Protein AF-A0A7S4U8W1-F1 (afdb_monomer)

Mean predicted aligned error: 13.83 Å

Organism: NCBI:txid180227

Secondary structure (DSSP, 8-state):
------HHHHHHHHHHHHHHHHHHHHHHHHHHHHHHHHHHHHHHHHHHHHH-HHHHHHHHHHHTS--SEEEEE--TTTS-HHHHHHHHHHH-TTS-GGGEEE-SS-TTEEEEE------PPPPSS-----HHHHHHHHHHHTT-

Foldseek 3Di:
DDDCPDPVVVVVVVVVVVVVVVVVVVVVVVVVVVVVVVVVVVVLVVCCVVVNNVVSVVVVVVVVADDQKDKDFAPVVVDAPVVVLVVCCVVLVVADSVQWAADPVDRRMIIGGFDDPDDDDDDPDDDDDDPVVVVVVSVVNRSD

pLDDT: mean 77.64, std 18.5, range [31.2, 96.81]

Radius of gyration: 28.56 Å; Cα contacts (8 Å, |Δi|>4): 90; chains: 1; bounding box: 46×78×69 Å

Solvent-accessible surface area (backbone atoms only — not comparable to full-atom values): 8627 Å² total; per-residue (Å²): 137,84,82,79,75,59,76,65,60,60,54,51,56,49,58,51,51,52,51,51,49,53,48,53,53,49,50,51,53,49,49,53,52,52,58,60,58,51,55,57,57,56,49,51,50,53,41,26,73,72,63,34,59,71,54,36,52,51,50,54,60,53,70,77,45,74,69,70,49,51,76,45,79,54,59,70,91,82,42,55,60,66,58,50,51,54,50,48,50,66,72,33,74,70,44,62,62,89,36,56,41,72,42,95,87,39,90,49,32,37,35,37,48,48,60,67,90,73,93,74,78,87,64,100,69,87,84,90,70,56,70,71,56,49,56,52,46,54,64,52,56,31,56,94

Structure (mmCIF, N/CA/C/O backbone):
data_AF-A0A7S4U8W1-F1
#
_entry.id   AF-A0A7S4U8W1-F1
#
loop_
_atom_site.group_PDB
_atom_site.id
_atom_site.type_symbol
_atom_site.label_atom_id
_atom_site.label_alt_id
_atom_site.label_comp_id
_atom_site.label_asym_id
_atom_site.label_entity_id
_atom_site.label_seq_id
_atom_site.pdbx_PDB_ins_code
_atom_site.Cartn_x
_atom_site.Cartn_y
_atom_site.Cartn_z
_atom_site.occupancy
_atom_site.B_iso_or_equiv
_atom_site.auth_seq_id
_atom_site.auth_comp_id
_atom_site.auth_asym_id
_atom_site.auth_atom_id
_atom_site.pdbx_PDB_model_num
ATOM 1 N N . GLN A 1 1 ? -4.825 -65.080 -49.643 1.00 37.97 1 GLN A N 1
ATOM 2 C CA . GLN A 1 1 ? -3.521 -64.786 -49.010 1.00 37.97 1 GLN A CA 1
ATOM 3 C C . GLN A 1 1 ? -3.658 -63.485 -48.238 1.00 37.97 1 GLN A C 1
ATOM 5 O O . GLN A 1 1 ? -4.012 -62.478 -48.832 1.00 37.97 1 GLN A O 1
ATOM 10 N N . VAL A 1 2 ? -3.487 -63.540 -46.917 1.00 31.20 2 VAL A N 1
ATOM 11 C CA . VAL A 1 2 ? -3.571 -62.389 -46.007 1.00 31.20 2 VAL A CA 1
ATOM 12 C C . VAL A 1 2 ? -2.195 -61.723 -45.972 1.00 31.20 2 VAL A C 1
ATOM 14 O O . VAL A 1 2 ? -1.212 -62.375 -45.626 1.00 31.20 2 VAL A O 1
ATOM 17 N N . LEU A 1 3 ? -2.115 -60.453 -46.367 1.00 36.56 3 LEU A N 1
ATOM 18 C CA . LEU A 1 3 ? -0.898 -59.647 -46.258 1.00 36.56 3 LEU A CA 1
ATOM 19 C C . LEU A 1 3 ? -0.701 -59.248 -44.790 1.00 36.56 3 LEU A C 1
ATOM 21 O O . LEU A 1 3 ? -1.349 -58.337 -44.280 1.00 36.56 3 LEU A O 1
ATOM 25 N N . LEU A 1 4 ? 0.199 -59.964 -44.115 1.00 39.22 4 LEU A N 1
ATOM 26 C CA . LEU A 1 4 ? 0.810 -59.556 -42.852 1.00 39.22 4 LEU A CA 1
ATOM 27 C C . LEU A 1 4 ? 1.659 -58.306 -43.113 1.00 39.22 4 LEU A C 1
ATOM 29 O O . LEU A 1 4 ? 2.844 -58.398 -43.425 1.00 39.22 4 LEU A O 1
ATOM 33 N N . CYS A 1 5 ? 1.043 -57.129 -43.010 1.00 38.94 5 CYS A N 1
ATOM 34 C CA . CYS A 1 5 ? 1.784 -55.880 -42.913 1.00 38.94 5 CYS A CA 1
ATOM 35 C C . CYS A 1 5 ? 2.538 -55.901 -41.576 1.00 38.94 5 CYS A C 1
ATOM 37 O O . CYS A 1 5 ? 1.928 -55.989 -40.507 1.00 38.94 5 CYS A O 1
ATOM 39 N N . SER A 1 6 ? 3.869 -55.956 -41.649 1.00 44.41 6 SER A N 1
ATOM 40 C CA . SER A 1 6 ? 4.720 -56.234 -40.498 1.00 44.41 6 SER A CA 1
ATOM 41 C C . SER A 1 6 ? 4.542 -55.164 -39.417 1.00 44.41 6 SER A C 1
ATOM 43 O O . SER A 1 6 ? 4.580 -53.959 -39.666 1.00 44.4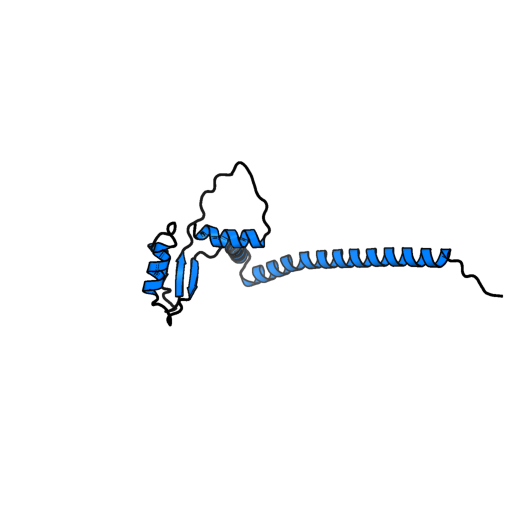1 6 SER A O 1
ATOM 45 N N . THR A 1 7 ? 4.387 -55.611 -38.175 1.00 50.28 7 THR A N 1
ATOM 46 C CA . THR A 1 7 ? 4.266 -54.790 -36.959 1.00 50.28 7 THR A CA 1
ATOM 47 C C . THR A 1 7 ? 5.451 -53.837 -36.722 1.00 50.28 7 THR A C 1
ATOM 49 O O . THR A 1 7 ? 5.406 -53.008 -35.812 1.00 50.28 7 THR A O 1
ATOM 52 N N . PHE A 1 8 ? 6.500 -53.920 -37.543 1.00 47.38 8 PHE A N 1
ATOM 53 C CA . PHE A 1 8 ? 7.702 -53.099 -37.474 1.00 47.38 8 PHE A CA 1
ATOM 54 C C . PHE A 1 8 ? 7.519 -51.710 -38.111 1.00 47.38 8 PHE A C 1
ATOM 56 O O . PHE A 1 8 ? 7.999 -50.719 -37.559 1.00 47.38 8 PHE A O 1
ATOM 63 N N . GLU A 1 9 ? 6.765 -51.596 -39.209 1.00 47.41 9 GLU A N 1
ATOM 64 C CA . GLU A 1 9 ? 6.549 -50.305 -39.888 1.00 47.41 9 GLU A CA 1
ATOM 65 C C . GLU A 1 9 ? 5.592 -49.392 -39.109 1.00 47.41 9 GLU A C 1
ATOM 67 O O . GLU A 1 9 ? 5.830 -48.188 -38.993 1.00 47.41 9 GLU A O 1
ATOM 72 N N . MET A 1 10 ? 4.577 -49.967 -38.453 1.00 48.62 10 MET A N 1
ATOM 73 C CA . MET A 1 10 ? 3.661 -49.205 -37.594 1.00 48.62 10 MET A CA 1
ATOM 74 C C . MET A 1 10 ? 4.350 -48.612 -36.354 1.00 48.62 10 MET A C 1
ATOM 76 O O . MET A 1 10 ? 4.024 -47.495 -35.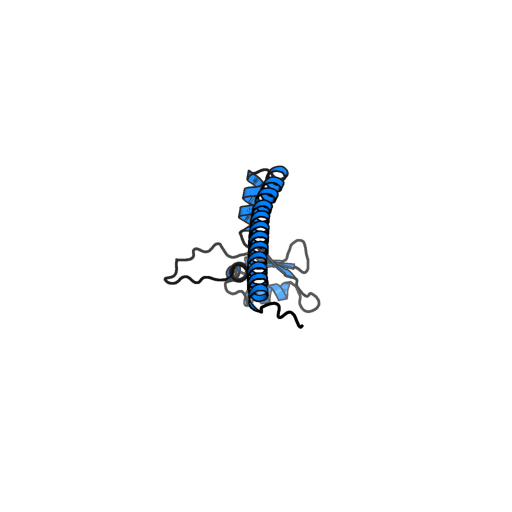953 1.00 48.62 10 MET A O 1
ATOM 80 N N . ARG A 1 11 ? 5.333 -49.307 -35.759 1.00 47.59 11 ARG A N 1
ATOM 81 C CA . ARG A 1 11 ? 6.081 -48.796 -34.590 1.00 47.59 11 ARG A CA 1
ATOM 82 C C . ARG A 1 11 ? 7.013 -47.637 -34.948 1.00 47.59 11 ARG A C 1
ATOM 84 O O . ARG A 1 11 ? 7.182 -46.727 -34.135 1.00 47.59 11 ARG A O 1
ATOM 91 N N . LYS A 1 12 ? 7.582 -47.644 -36.157 1.00 51.25 12 LYS A N 1
ATOM 92 C CA . LYS A 1 12 ? 8.441 -46.563 -36.664 1.00 51.25 12 LYS A CA 1
ATOM 93 C C . LYS A 1 12 ? 7.628 -45.299 -36.973 1.00 51.25 12 LYS A C 1
ATOM 95 O O . LYS A 1 12 ? 8.002 -44.215 -36.540 1.00 51.25 12 LYS A O 1
ATOM 100 N N . ALA A 1 13 ? 6.454 -45.459 -37.590 1.00 51.97 13 ALA A N 1
ATOM 101 C CA . ALA A 1 13 ? 5.532 -44.354 -37.856 1.00 51.97 13 ALA A CA 1
ATOM 102 C C . ALA A 1 13 ? 4.964 -43.712 -36.571 1.00 51.97 13 ALA A C 1
ATOM 104 O O . ALA A 1 13 ? 4.754 -42.501 -36.532 1.00 51.97 13 ALA A O 1
ATOM 105 N N . PHE A 1 14 ? 4.741 -44.495 -35.507 1.00 46.94 14 PHE A N 1
ATOM 106 C CA . PHE A 1 14 ? 4.319 -43.965 -34.202 1.00 46.94 14 PHE A CA 1
ATOM 107 C C . PHE A 1 14 ? 5.434 -43.172 -33.505 1.00 46.94 14 PHE A C 1
ATOM 109 O O . PHE A 1 14 ? 5.206 -42.053 -33.057 1.00 46.94 14 PHE A O 1
ATOM 116 N N . THR A 1 15 ? 6.663 -43.699 -33.485 1.00 50.72 15 THR A N 1
ATOM 117 C CA . THR A 1 15 ? 7.803 -43.013 -32.849 1.00 50.72 15 THR A CA 1
ATOM 118 C C . THR A 1 15 ? 8.259 -41.760 -33.599 1.00 50.72 15 THR A C 1
ATOM 120 O O . THR A 1 15 ? 8.772 -40.835 -32.970 1.00 50.72 15 THR A O 1
ATOM 123 N N . GLU A 1 16 ? 8.075 -41.689 -34.918 1.00 52.31 16 GLU A N 1
ATOM 124 C CA . GLU A 1 16 ? 8.318 -40.462 -35.688 1.00 52.31 16 GLU A CA 1
ATOM 125 C C . GLU A 1 16 ? 7.235 -39.406 -35.439 1.00 52.31 16 GLU A C 1
ATOM 127 O O . GLU A 1 16 ? 7.580 -38.248 -35.203 1.00 52.31 16 GLU A O 1
ATOM 132 N N . LYS A 1 17 ? 5.955 -39.797 -35.362 1.00 52.50 17 LYS A N 1
ATOM 133 C CA . LYS A 1 17 ? 4.855 -38.882 -35.010 1.00 52.50 17 LYS A CA 1
ATOM 134 C C . LYS A 1 17 ? 4.965 -38.331 -33.587 1.00 52.50 17 LYS A C 1
ATOM 136 O O . LYS A 1 17 ? 4.723 -37.142 -33.395 1.00 52.50 17 LYS A O 1
ATOM 141 N N . ASP A 1 18 ? 5.394 -39.139 -32.618 1.00 53.19 18 ASP A N 1
ATOM 142 C CA . ASP A 1 18 ? 5.611 -38.683 -31.237 1.00 53.19 18 ASP A CA 1
ATOM 143 C C . ASP A 1 18 ? 6.790 -37.701 -31.133 1.00 53.19 18 ASP A C 1
ATOM 145 O O . ASP A 1 18 ? 6.711 -36.697 -30.423 1.00 53.19 18 ASP A O 1
ATOM 149 N N . LYS A 1 19 ? 7.869 -37.919 -31.898 1.00 55.19 19 LYS A N 1
ATOM 150 C CA . LYS A 1 19 ? 9.002 -36.976 -31.974 1.00 55.19 19 LYS A CA 1
ATOM 151 C C . LYS A 1 19 ? 8.632 -35.672 -32.680 1.00 55.19 19 LYS A C 1
ATOM 153 O O . LYS A 1 19 ? 9.133 -34.610 -32.308 1.00 55.19 19 LYS A O 1
ATOM 158 N N . GLU A 1 20 ? 7.773 -35.734 -33.693 1.00 54.81 20 GLU A N 1
ATOM 159 C CA . GLU A 1 20 ? 7.277 -34.552 -34.400 1.00 54.81 20 GLU A CA 1
ATOM 160 C C . GLU A 1 20 ? 6.272 -33.758 -33.549 1.00 54.81 20 GLU A C 1
ATOM 162 O O . GLU A 1 20 ? 6.318 -32.528 -33.543 1.00 54.81 20 GLU A O 1
ATOM 167 N N . GLY A 1 21 ? 5.428 -34.444 -32.768 1.00 57.78 21 GLY A N 1
ATOM 168 C CA . GLY A 1 21 ? 4.540 -33.847 -31.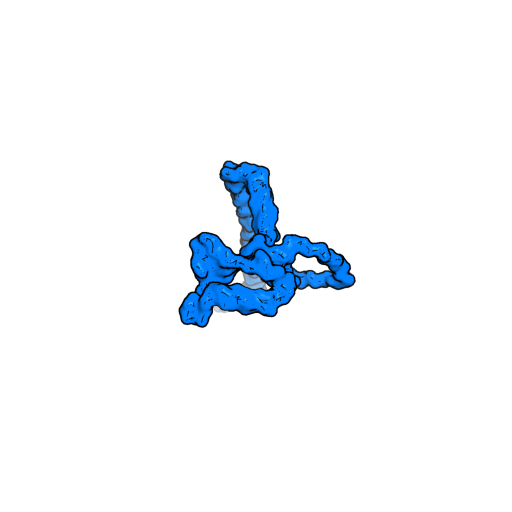768 1.00 57.78 21 GLY A CA 1
ATOM 169 C C . GLY A 1 21 ? 5.314 -33.130 -30.660 1.00 57.78 21 GLY A C 1
ATOM 170 O O . GLY A 1 21 ? 5.066 -31.953 -30.411 1.00 57.78 21 GLY A O 1
ATOM 171 N N . GLN A 1 22 ? 6.333 -33.780 -30.085 1.00 56.44 22 GLN A N 1
ATOM 172 C CA . GLN A 1 22 ? 7.204 -33.171 -29.070 1.00 56.44 22 GLN A CA 1
ATOM 173 C C . GLN A 1 22 ? 8.025 -31.986 -29.609 1.00 56.44 22 GLN A C 1
ATOM 175 O O . GLN A 1 22 ? 8.252 -31.012 -28.889 1.00 56.44 22 GLN A O 1
ATOM 180 N N . ARG A 1 23 ? 8.453 -32.020 -30.881 1.00 58.31 23 ARG A N 1
ATOM 181 C CA . ARG A 1 23 ? 9.103 -30.867 -31.533 1.00 58.31 23 ARG A CA 1
ATOM 182 C C . ARG A 1 23 ? 8.138 -29.702 -31.734 1.00 58.31 23 ARG A C 1
ATOM 184 O O . ARG A 1 23 ? 8.482 -28.587 -31.362 1.00 58.31 23 ARG A O 1
ATOM 191 N N . LYS A 1 24 ? 6.927 -29.951 -32.243 1.00 59.06 24 LYS A N 1
ATOM 192 C CA . LYS A 1 24 ? 5.906 -28.907 -32.443 1.00 59.06 24 LYS A CA 1
ATOM 193 C C . LYS A 1 24 ? 5.467 -28.276 -31.120 1.00 59.06 24 LYS A C 1
ATOM 195 O O . LYS A 1 24 ? 5.295 -27.063 -31.059 1.00 59.06 24 LYS A O 1
ATOM 200 N N . GLU A 1 25 ? 5.347 -29.064 -30.055 1.00 58.66 25 GLU A N 1
ATOM 201 C CA . GLU A 1 25 ? 5.001 -28.571 -28.718 1.00 58.66 25 GLU A CA 1
ATOM 202 C C . GLU A 1 25 ? 6.144 -27.744 -28.096 1.00 58.66 25 GLU A C 1
ATOM 204 O O . GLU A 1 25 ? 5.905 -26.679 -27.527 1.00 58.66 25 GLU A O 1
ATOM 209 N N . SER A 1 26 ? 7.400 -28.163 -28.292 1.00 61.31 26 SER A N 1
ATOM 210 C CA . SER A 1 26 ? 8.597 -27.408 -27.887 1.00 61.31 26 SER A CA 1
ATOM 211 C C . SER A 1 26 ? 8.762 -26.095 -28.662 1.00 61.31 26 SER A C 1
ATOM 213 O O . SER A 1 26 ? 9.082 -25.063 -28.066 1.00 61.31 26 SER A O 1
ATOM 215 N N . ASP A 1 27 ? 8.488 -26.095 -29.969 1.00 63.12 27 ASP A N 1
ATOM 216 C CA . ASP A 1 27 ? 8.556 -24.899 -30.812 1.00 63.12 27 ASP A CA 1
ATOM 217 C C . ASP A 1 27 ? 7.420 -23.919 -30.493 1.00 63.12 27 ASP A C 1
ATOM 219 O O . ASP A 1 27 ? 7.681 -22.729 -30.334 1.00 63.12 27 ASP A O 1
ATOM 223 N N . GLN A 1 28 ? 6.193 -24.396 -30.251 1.00 62.38 28 GLN A N 1
ATOM 224 C CA . GLN A 1 28 ? 5.100 -23.546 -29.760 1.00 62.38 28 GLN A CA 1
ATOM 225 C C . GLN A 1 28 ? 5.377 -22.986 -28.358 1.00 62.38 28 GLN A C 1
ATOM 227 O O . GLN A 1 28 ? 5.049 -21.832 -28.077 1.00 62.38 28 GLN A O 1
ATOM 232 N N . LEU A 1 29 ? 6.003 -23.762 -27.467 1.00 57.25 29 LEU A N 1
ATOM 233 C CA . LEU A 1 29 ? 6.416 -23.284 -26.146 1.00 57.25 29 LEU A CA 1
ATOM 234 C C . LEU A 1 29 ? 7.527 -22.227 -26.257 1.00 57.25 29 LEU A C 1
ATOM 236 O O . LEU A 1 29 ? 7.505 -21.235 -25.528 1.00 57.25 29 LEU A O 1
ATOM 240 N N . ARG A 1 30 ? 8.479 -22.403 -27.183 1.00 58.97 30 ARG A N 1
ATOM 241 C CA . ARG A 1 30 ? 9.522 -21.414 -27.501 1.00 58.97 30 ARG A CA 1
ATOM 242 C C . ARG A 1 30 ? 8.939 -20.148 -28.113 1.00 58.97 30 ARG A C 1
ATOM 244 O O . ARG A 1 30 ? 9.348 -19.061 -27.723 1.00 58.97 30 ARG A O 1
ATOM 251 N N . GLU A 1 31 ? 7.972 -20.267 -29.012 1.00 58.22 31 GLU A N 1
ATOM 252 C CA . GLU A 1 31 ? 7.319 -19.128 -29.652 1.00 58.22 31 GLU A CA 1
ATOM 253 C C . GLU A 1 31 ? 6.434 -18.357 -28.662 1.00 58.22 31 GLU A C 1
ATOM 255 O O . GLU A 1 31 ? 6.501 -17.133 -28.603 1.00 58.22 31 GLU A O 1
ATOM 260 N N . ARG A 1 32 ? 5.700 -19.054 -27.783 1.00 56.50 32 ARG A N 1
ATOM 261 C CA . ARG A 1 32 ? 4.985 -18.435 -26.651 1.00 56.50 32 ARG A CA 1
ATOM 262 C C . ARG A 1 32 ? 5.931 -17.745 -25.670 1.00 56.50 32 ARG A C 1
ATOM 264 O O . ARG A 1 32 ? 5.589 -16.687 -25.152 1.00 56.50 32 ARG A O 1
ATOM 271 N N . LYS A 1 33 ? 7.113 -18.318 -25.411 1.00 54.91 33 LYS A N 1
ATOM 272 C CA . LYS A 1 33 ? 8.154 -17.669 -24.599 1.00 54.91 33 LYS A CA 1
ATOM 273 C C . LYS A 1 33 ? 8.727 -16.433 -25.296 1.00 54.91 33 LYS A C 1
ATOM 275 O O . LYS A 1 33 ? 8.866 -15.422 -24.629 1.00 54.91 33 LYS A O 1
ATOM 280 N N . ARG A 1 34 ? 8.987 -16.472 -26.609 1.00 53.59 34 ARG A N 1
ATOM 281 C CA . ARG A 1 34 ? 9.451 -15.305 -27.387 1.00 53.59 34 ARG A CA 1
ATOM 282 C C . ARG A 1 34 ? 8.417 -14.179 -27.418 1.00 53.59 34 ARG A C 1
ATOM 284 O O . ARG A 1 34 ? 8.756 -13.059 -27.074 1.00 53.59 34 ARG A O 1
ATOM 291 N N . ARG A 1 35 ? 7.143 -14.486 -27.690 1.00 51.31 35 ARG A N 1
ATOM 292 C CA . ARG A 1 35 ? 6.056 -13.489 -27.642 1.00 51.31 35 ARG A CA 1
ATOM 293 C C . ARG A 1 35 ? 5.834 -12.908 -26.242 1.00 51.31 35 ARG A C 1
ATOM 295 O O . ARG A 1 35 ? 5.371 -11.786 -26.130 1.00 51.31 35 ARG A O 1
ATOM 302 N N . LYS A 1 36 ? 6.164 -13.641 -25.171 1.00 51.12 36 LYS A N 1
ATOM 303 C CA . LYS A 1 36 ? 6.146 -13.1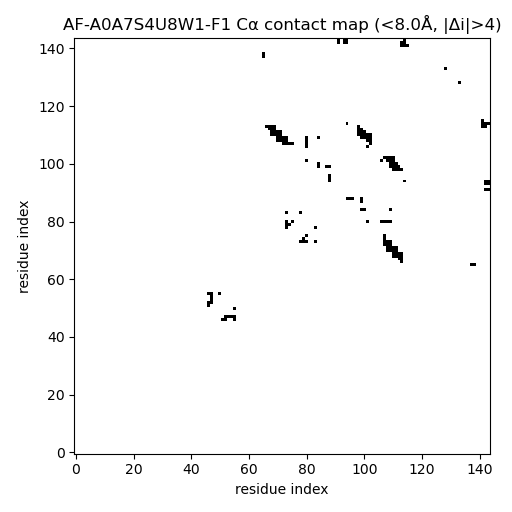07 -23.797 1.00 51.12 36 LYS A CA 1
ATOM 304 C C . LYS A 1 36 ? 7.246 -12.074 -23.529 1.00 51.12 36 LYS A C 1
ATOM 306 O O . LYS A 1 36 ? 7.046 -11.254 -22.644 1.00 51.12 36 LYS A O 1
ATOM 311 N N . PHE A 1 37 ? 8.374 -12.137 -24.240 1.00 47.06 37 PHE A N 1
ATOM 312 C CA . PHE A 1 37 ? 9.469 -11.175 -24.088 1.00 47.06 37 PHE A CA 1
ATOM 313 C C . PHE A 1 37 ? 9.179 -9.845 -24.811 1.00 47.06 37 PHE A C 1
ATOM 315 O O . PHE A 1 37 ? 9.517 -8.805 -24.263 1.00 47.06 37 PHE A O 1
ATOM 322 N N . ASP A 1 38 ? 8.465 -9.858 -25.945 1.00 56.03 38 ASP A N 1
ATOM 323 C CA . ASP A 1 38 ? 8.118 -8.630 -26.698 1.00 56.03 38 ASP A CA 1
ATOM 324 C C . ASP A 1 38 ? 7.087 -7.730 -25.994 1.00 56.03 38 ASP A C 1
ATOM 326 O O . ASP A 1 38 ? 7.166 -6.508 -26.076 1.00 56.03 38 ASP A O 1
ATOM 330 N N . VAL A 1 39 ? 6.128 -8.305 -25.256 1.00 61.72 39 VAL A N 1
ATOM 331 C CA . VAL A 1 39 ? 5.046 -7.513 -24.629 1.00 61.72 39 VAL A CA 1
ATOM 332 C C . VAL A 1 39 ? 5.594 -6.469 -23.655 1.00 61.72 39 VAL A C 1
ATOM 334 O O . VAL A 1 39 ? 5.006 -5.404 -23.504 1.00 61.72 39 VAL A O 1
ATOM 337 N N . GLN A 1 40 ? 6.709 -6.757 -22.984 1.00 62.59 40 GLN A N 1
ATOM 338 C CA . GLN A 1 40 ? 7.276 -5.836 -22.005 1.00 62.59 40 GLN A CA 1
ATOM 339 C C . GLN A 1 40 ? 7.969 -4.639 -22.668 1.00 62.59 40 GLN A C 1
ATOM 341 O O . GLN A 1 40 ? 7.813 -3.520 -22.187 1.00 62.59 40 GLN A O 1
ATOM 346 N N . GLU A 1 41 ? 8.652 -4.854 -23.796 1.00 72.06 41 GLU A N 1
ATOM 347 C CA . GLU A 1 41 ? 9.268 -3.777 -24.582 1.00 72.06 41 GLU A CA 1
ATOM 348 C C . GLU A 1 41 ? 8.207 -2.890 -25.251 1.00 72.06 41 GLU A C 1
ATOM 350 O O . GLU A 1 41 ? 8.330 -1.664 -25.236 1.00 72.06 41 GLU A O 1
ATOM 355 N N . ASP A 1 42 ? 7.119 -3.483 -25.754 1.00 79.69 42 ASP A N 1
ATOM 356 C CA . ASP A 1 42 ? 5.999 -2.742 -26.349 1.00 79.69 42 ASP A CA 1
ATOM 357 C C . ASP A 1 42 ? 5.262 -1.870 -25.320 1.00 79.69 42 ASP A C 1
ATOM 359 O O . ASP A 1 42 ? 4.874 -0.734 -25.610 1.00 79.69 42 ASP A O 1
ATOM 363 N N . VAL A 1 43 ? 5.091 -2.382 -24.098 1.00 83.06 43 VAL A N 1
ATOM 364 C CA . VAL A 1 43 ? 4.472 -1.651 -22.985 1.00 83.06 43 VAL A CA 1
ATOM 365 C C . VAL A 1 43 ? 5.374 -0.517 -22.502 1.00 83.06 43 VAL A C 1
ATOM 367 O O . VAL A 1 43 ? 4.896 0.605 -22.325 1.00 83.06 43 VAL A O 1
ATOM 370 N N . ASP A 1 44 ? 6.670 -0.782 -22.325 1.00 87.12 44 ASP A N 1
ATOM 371 C CA . ASP A 1 44 ? 7.633 0.242 -21.918 1.00 87.12 44 ASP A CA 1
ATOM 372 C C . ASP A 1 44 ? 7.702 1.369 -22.950 1.00 87.12 44 ASP A C 1
ATOM 374 O O . ASP A 1 44 ? 7.654 2.541 -22.580 1.00 87.12 44 ASP A O 1
ATOM 378 N N . LYS A 1 45 ? 7.735 1.036 -24.243 1.00 90.44 45 LYS A N 1
ATOM 379 C CA . LYS A 1 45 ? 7.731 2.032 -25.315 1.00 90.44 45 LYS A CA 1
ATOM 380 C C . LYS A 1 45 ? 6.457 2.878 -25.306 1.00 90.44 45 LYS A C 1
ATOM 382 O O . LYS A 1 45 ? 6.551 4.100 -25.343 1.00 90.44 45 LYS A O 1
ATOM 387 N N . PHE A 1 46 ? 5.283 2.250 -25.207 1.00 92.25 46 PHE A N 1
ATOM 388 C CA . PHE A 1 46 ? 4.005 2.966 -25.161 1.00 92.25 46 PHE A CA 1
ATOM 389 C C . PHE A 1 46 ? 3.955 3.981 -24.010 1.00 92.25 46 PHE A C 1
ATOM 391 O O . PHE A 1 46 ? 3.570 5.134 -24.209 1.00 92.25 46 PHE A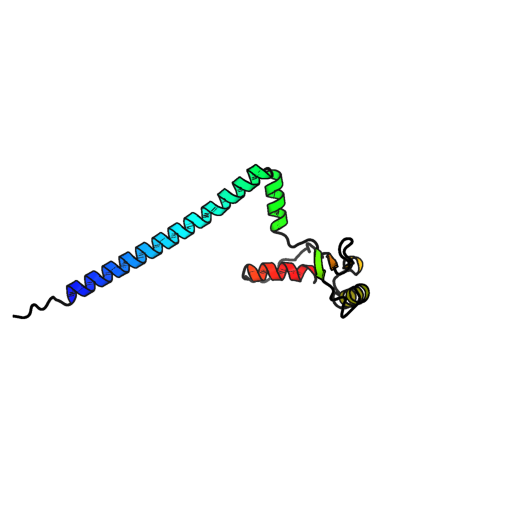 O 1
ATOM 398 N N . PHE A 1 47 ? 4.362 3.574 -22.805 1.00 91.75 47 PHE A N 1
ATOM 399 C CA . PHE A 1 47 ? 4.324 4.456 -21.643 1.00 91.75 47 PHE A CA 1
ATOM 400 C C . PHE A 1 47 ? 5.439 5.505 -21.643 1.00 91.75 47 PHE A C 1
ATOM 402 O O . PHE A 1 47 ? 5.188 6.632 -21.213 1.00 91.75 47 PHE A O 1
ATOM 409 N N . CYS A 1 48 ? 6.621 5.193 -22.180 1.00 94.50 48 CYS A N 1
ATOM 410 C CA . CYS A 1 48 ? 7.662 6.186 -22.445 1.00 94.50 48 CYS A CA 1
ATOM 411 C C . CYS A 1 48 ? 7.179 7.268 -23.419 1.00 94.50 48 CYS A C 1
ATOM 413 O O . CYS A 1 48 ? 7.422 8.446 -23.169 1.00 94.50 48 CYS A O 1
ATOM 415 N N . ASP A 1 49 ? 6.473 6.895 -24.488 1.00 93.94 49 ASP A N 1
ATOM 416 C CA . ASP A 1 49 ? 5.937 7.850 -25.464 1.00 93.94 49 ASP A CA 1
ATOM 417 C C . ASP A 1 49 ? 4.811 8.716 -24.859 1.00 93.94 49 ASP A C 1
ATOM 419 O O . ASP A 1 49 ? 4.688 9.894 -25.195 1.00 93.94 49 ASP A O 1
ATOM 423 N N . PHE A 1 50 ? 3.998 8.159 -23.951 1.00 95.12 50 PHE A N 1
ATOM 424 C CA . PHE A 1 50 ? 2.860 8.859 -23.340 1.00 95.12 50 PHE A CA 1
ATOM 425 C C . PHE A 1 50 ? 3.248 9.771 -22.163 1.00 95.12 50 PHE A C 1
ATOM 427 O O . PHE A 1 50 ? 2.799 10.914 -22.095 1.00 95.12 50 PHE A O 1
ATOM 434 N N . TYR A 1 51 ? 4.060 9.274 -21.225 1.00 93.44 51 TYR A N 1
ATOM 435 C CA . TYR A 1 51 ? 4.443 9.993 -20.001 1.00 93.44 51 TYR A CA 1
ATOM 436 C C . TYR A 1 51 ? 5.820 10.666 -20.096 1.00 93.44 51 TYR A C 1
ATOM 438 O O . TYR A 1 51 ? 6.119 11.574 -19.320 1.00 93.44 51 TYR A O 1
ATOM 446 N N . GLY A 1 52 ? 6.662 10.238 -21.038 1.00 95.25 52 GLY A N 1
ATOM 447 C CA . GLY A 1 52 ? 8.089 10.543 -21.066 1.00 95.25 52 GLY A CA 1
ATOM 448 C C . GLY A 1 52 ? 8.905 9.528 -20.261 1.00 95.25 52 GLY A C 1
ATOM 449 O O . GLY A 1 52 ? 8.488 9.062 -19.201 1.00 95.25 52 GLY A O 1
ATOM 450 N N . GLU A 1 53 ? 10.111 9.215 -20.739 1.00 94.12 53 GLU A N 1
ATOM 451 C CA . GLU A 1 53 ? 10.993 8.188 -20.158 1.00 94.12 53 GLU A CA 1
ATOM 452 C C . GLU A 1 53 ? 11.265 8.398 -18.659 1.00 94.12 53 GLU A C 1
ATOM 454 O O . GLU A 1 53 ? 11.176 7.462 -17.866 1.00 94.12 53 GLU A O 1
ATOM 459 N N . LYS A 1 54 ? 11.553 9.639 -18.248 1.00 95.00 54 LYS A N 1
ATOM 460 C CA . LYS A 1 54 ? 11.836 9.967 -16.843 1.00 95.00 54 LYS A CA 1
ATOM 461 C C . LYS A 1 54 ? 10.639 9.684 -15.931 1.00 95.00 54 LYS A C 1
ATOM 463 O O . LYS A 1 54 ? 10.814 9.099 -14.867 1.00 95.00 54 LYS A O 1
ATOM 468 N N . GLU A 1 55 ? 9.445 10.108 -16.336 1.00 95.31 55 GLU A N 1
ATOM 469 C CA . GLU A 1 55 ? 8.239 9.944 -15.522 1.00 95.31 55 GLU A CA 1
ATOM 470 C C . GLU A 1 55 ? 7.798 8.483 -15.483 1.00 95.31 55 GLU A C 1
ATOM 472 O O . GLU A 1 55 ? 7.460 7.963 -14.424 1.00 95.31 55 GLU A O 1
ATOM 477 N N . TRP A 1 56 ? 7.888 7.778 -16.612 1.00 94.31 56 TRP A N 1
ATOM 478 C CA . TRP A 1 56 ? 7.593 6.352 -16.646 1.00 94.31 56 TRP A CA 1
ATOM 479 C C . TRP A 1 56 ? 8.539 5.538 -15.757 1.00 94.31 56 TRP A C 1
ATOM 481 O O . TRP A 1 56 ? 8.089 4.654 -15.027 1.00 94.31 56 TRP A O 1
ATOM 491 N N . ASN A 1 57 ? 9.835 5.859 -15.751 1.00 92.88 57 ASN A N 1
ATOM 492 C CA . ASN A 1 57 ? 10.784 5.215 -14.845 1.00 92.88 57 ASN A CA 1
ATOM 493 C C . ASN A 1 57 ? 10.434 5.476 -13.370 1.00 92.88 57 ASN A C 1
ATOM 495 O O . ASN A 1 57 ? 10.425 4.525 -12.591 1.00 92.88 57 ASN A O 1
ATOM 499 N N . ASN A 1 58 ? 10.034 6.700 -13.004 1.00 94.06 58 ASN A N 1
ATOM 500 C CA . ASN A 1 58 ? 9.539 6.993 -11.652 1.00 94.06 58 ASN A CA 1
ATOM 501 C C . ASN A 1 58 ? 8.293 6.160 -11.306 1.00 94.06 58 ASN A C 1
ATOM 503 O O . ASN A 1 58 ? 8.214 5.579 -10.226 1.00 94.06 58 ASN A O 1
ATOM 507 N N . ILE A 1 59 ? 7.322 6.066 -12.221 1.00 92.12 59 ILE A N 1
ATOM 508 C CA . ILE A 1 59 ? 6.103 5.272 -12.015 1.00 92.12 59 ILE A CA 1
ATOM 509 C C . ILE A 1 59 ? 6.458 3.795 -11.810 1.00 92.12 59 ILE A C 1
ATOM 511 O O . ILE A 1 59 ? 5.940 3.173 -10.884 1.00 92.12 59 ILE A O 1
ATOM 515 N N . LYS A 1 60 ? 7.368 3.235 -12.617 1.00 90.31 60 LYS A N 1
ATOM 516 C CA . LYS A 1 60 ? 7.854 1.856 -12.448 1.00 90.31 60 LYS A CA 1
ATOM 517 C C . 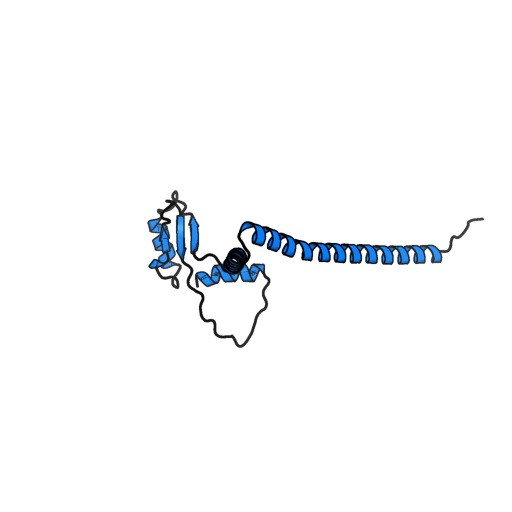LYS A 1 60 ? 8.493 1.636 -11.083 1.00 90.31 60 LYS A C 1
ATOM 519 O O . LYS A 1 60 ? 8.177 0.648 -10.425 1.00 90.31 60 LYS A O 1
ATOM 524 N N . GLU A 1 61 ? 9.347 2.554 -10.642 1.00 90.31 61 GLU A N 1
ATOM 525 C CA . GLU A 1 61 ? 9.956 2.490 -9.312 1.00 90.31 61 GLU A CA 1
ATOM 526 C C . GLU A 1 61 ? 8.894 2.524 -8.203 1.00 90.31 61 GLU A C 1
ATOM 528 O O . GLU A 1 61 ? 8.948 1.713 -7.279 1.00 90.31 61 GLU A O 1
ATOM 533 N 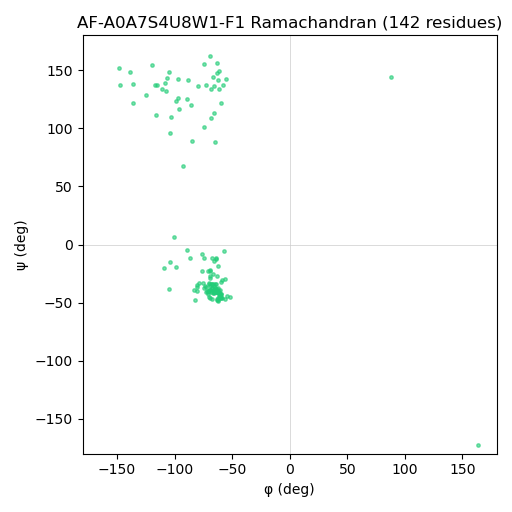N . CYS A 1 62 ? 7.877 3.384 -8.323 1.00 87.38 62 CYS A N 1
ATOM 534 C CA . CYS A 1 62 ? 6.777 3.459 -7.361 1.00 87.38 62 CYS A CA 1
ATOM 535 C C . CYS A 1 62 ? 5.881 2.211 -7.360 1.00 87.38 62 CYS A C 1
ATOM 537 O O . CYS A 1 62 ? 5.443 1.792 -6.292 1.00 87.38 62 CYS A O 1
ATOM 539 N N . MET A 1 63 ? 5.608 1.602 -8.518 1.00 87.12 63 MET A N 1
ATOM 540 C CA . MET A 1 63 ? 4.772 0.393 -8.620 1.00 87.12 63 MET A CA 1
ATOM 541 C C . MET A 1 63 ? 5.433 -0.852 -8.016 1.00 87.12 63 MET A C 1
ATOM 543 O O . MET A 1 63 ? 4.735 -1.798 -7.657 1.00 87.12 63 MET A O 1
ATOM 547 N N . CYS A 1 64 ? 6.761 -0.859 -7.888 1.00 85.81 64 CYS A N 1
ATOM 548 C CA . CYS A 1 64 ? 7.502 -1.924 -7.210 1.00 85.81 64 CYS A CA 1
ATOM 549 C C . CYS A 1 64 ? 7.411 -1.848 -5.677 1.00 85.81 64 CYS A C 1
ATOM 551 O O . CYS A 1 64 ? 7.892 -2.753 -4.992 1.00 85.81 64 CYS A O 1
ATOM 553 N N . LEU A 1 65 ? 6.844 -0.769 -5.131 1.00 85.12 65 LEU A N 1
ATOM 554 C CA . LEU A 1 65 ? 6.696 -0.549 -3.698 1.00 85.12 65 LEU A CA 1
ATOM 555 C C . LEU A 1 65 ? 5.240 -0.777 -3.267 1.00 85.12 65 LEU A C 1
ATOM 557 O O . LEU A 1 65 ? 4.313 -0.491 -4.030 1.00 85.12 65 LEU A O 1
ATOM 561 N N . PRO A 1 66 ? 5.001 -1.255 -2.032 1.00 85.94 66 PRO A N 1
ATOM 562 C CA . PRO A 1 66 ? 3.650 -1.307 -1.495 1.00 85.94 66 PRO A CA 1
ATOM 563 C C . PRO A 1 66 ? 3.063 0.112 -1.364 1.00 85.94 66 PRO A C 1
ATOM 565 O O . PRO A 1 66 ? 3.811 1.086 -1.218 1.00 85.94 66 PRO A O 1
ATOM 568 N N . PRO A 1 67 ? 1.725 0.257 -1.360 1.00 87.69 67 PRO A N 1
ATOM 569 C CA . PRO A 1 67 ? 1.084 1.548 -1.143 1.00 87.69 67 PRO A CA 1
ATOM 570 C C . PRO A 1 67 ? 1.535 2.211 0.165 1.00 87.69 67 PRO A C 1
ATOM 572 O O . PRO A 1 67 ? 1.653 1.559 1.201 1.00 87.69 67 PRO A O 1
ATOM 575 N N . LEU A 1 68 ? 1.695 3.538 0.146 1.00 87.75 68 LEU A N 1
ATOM 576 C CA . LEU A 1 68 ? 2.060 4.334 1.331 1.00 87.75 68 LEU A CA 1
ATOM 577 C C . LEU A 1 68 ? 1.014 4.271 2.452 1.00 87.75 68 LEU A C 1
ATOM 579 O O . LEU A 1 68 ? 1.273 4.664 3.592 1.00 87.75 68 LEU A O 1
ATOM 583 N N . SER A 1 69 ? -0.209 3.864 2.133 1.00 89.81 69 SER A N 1
ATOM 584 C CA . SER A 1 69 ? -1.285 3.701 3.098 1.00 89.81 69 SER A CA 1
ATOM 585 C C . SER A 1 69 ? -2.193 2.566 2.673 1.00 89.81 69 SER A C 1
ATOM 587 O O . SER A 1 69 ? -2.591 2.468 1.512 1.00 89.81 69 SER A O 1
ATOM 589 N N . SER A 1 70 ? -2.569 1.754 3.644 1.00 90.75 70 SER A N 1
ATOM 590 C CA . SER A 1 70 ? -3.629 0.775 3.494 1.00 90.75 70 SER A CA 1
ATOM 591 C C . SER A 1 70 ? -4.960 1.421 3.837 1.00 90.75 70 SER A C 1
ATOM 593 O O . SER A 1 70 ? -5.049 2.236 4.757 1.00 90.75 70 SER A O 1
ATOM 595 N N . THR A 1 71 ? -6.005 1.071 3.096 1.00 93.50 71 THR A N 1
ATOM 596 C CA . THR A 1 71 ? -7.343 1.628 3.307 1.00 93.50 71 THR A CA 1
ATOM 597 C C . THR A 1 71 ? -8.309 0.545 3.754 1.00 93.50 71 THR A C 1
ATOM 599 O O . THR A 1 71 ? -8.288 -0.578 3.254 1.00 93.50 71 THR A O 1
ATOM 602 N N . LEU A 1 72 ? -9.142 0.885 4.732 1.00 94.12 72 LEU A N 1
ATOM 603 C CA . LEU A 1 72 ? -10.127 -0.001 5.334 1.00 94.12 72 LEU A CA 1
ATOM 604 C C . LEU A 1 72 ? -11.490 0.669 5.234 1.00 94.12 72 LEU A C 1
ATOM 606 O O . LEU A 1 72 ? -11.649 1.816 5.650 1.00 94.12 72 LEU A O 1
ATOM 610 N N . ARG A 1 73 ? -12.479 -0.052 4.704 1.00 96.06 73 ARG A N 1
ATOM 611 C CA . ARG A 1 73 ? -13.870 0.400 4.714 1.00 96.06 73 ARG A CA 1
ATOM 612 C C . ARG A 1 73 ? -14.559 -0.072 5.994 1.00 96.06 73 ARG A C 1
ATOM 614 O O . ARG A 1 73 ? -14.584 -1.268 6.279 1.00 96.06 73 ARG A O 1
ATOM 621 N N . CYS A 1 74 ? -15.135 0.862 6.731 1.00 95.12 74 CYS A N 1
ATOM 622 C CA . CYS A 1 74 ? -15.911 0.648 7.940 1.00 95.12 74 CYS A CA 1
ATOM 623 C C . CYS A 1 74 ? -17.325 0.197 7.585 1.00 95.12 74 CYS A C 1
ATOM 625 O O . CYS A 1 74 ? -17.986 0.773 6.723 1.00 95.12 74 CYS A O 1
ATOM 627 N N . ASP A 1 75 ? -17.819 -0.806 8.301 1.00 95.88 75 ASP A N 1
ATOM 628 C CA . ASP A 1 75 ? -19.230 -1.170 8.257 1.00 95.88 75 ASP A CA 1
ATOM 629 C C . ASP A 1 75 ? -20.011 -0.288 9.243 1.00 95.88 75 ASP A C 1
ATOM 631 O O . ASP A 1 75 ? -20.177 -0.636 10.417 1.00 95.88 75 ASP A O 1
ATOM 635 N N . LEU A 1 76 ? -20.473 0.867 8.752 1.00 93.94 76 LEU A N 1
ATOM 636 C CA . LEU A 1 76 ? -21.181 1.873 9.555 1.00 93.94 76 LEU A CA 1
ATOM 637 C C . LEU A 1 76 ? -22.527 1.383 10.115 1.00 93.94 76 LEU A C 1
ATOM 639 O O . LEU A 1 76 ? -23.090 2.028 10.995 1.00 93.94 76 LEU A O 1
ATOM 643 N N . GLN A 1 77 ? -23.045 0.237 9.651 1.00 96.81 77 GLN A N 1
ATOM 644 C CA . GLN A 1 77 ? -24.231 -0.388 10.250 1.00 96.81 77 GLN A CA 1
ATOM 645 C C . GLN A 1 77 ? -23.914 -1.090 11.574 1.00 96.81 77 GLN A C 1
ATOM 647 O O . GLN A 1 77 ? -24.816 -1.317 12.378 1.00 96.81 77 GLN A O 1
ATOM 652 N N . LYS A 1 78 ? -22.648 -1.467 11.793 1.00 95.81 78 LYS A N 1
ATOM 653 C CA . LYS A 1 78 ? -22.215 -2.223 12.973 1.00 95.81 78 LYS A CA 1
ATOM 654 C C . LYS A 1 78 ? -21.478 -1.367 13.990 1.00 95.81 78 LYS A C 1
ATOM 656 O O . LYS A 1 78 ? -21.614 -1.630 15.181 1.00 95.81 78 LYS A O 1
ATOM 661 N N . ARG A 1 79 ? -20.646 -0.428 13.532 1.00 94.50 79 ARG A N 1
ATOM 662 C CA . ARG A 1 79 ? -19.774 0.398 14.381 1.00 94.50 79 ARG A CA 1
ATOM 663 C C . ARG A 1 79 ? -19.568 1.771 13.774 1.00 94.50 79 ARG A C 1
ATOM 665 O O . ARG A 1 79 ? -19.557 1.912 12.552 1.00 94.50 79 ARG A O 1
ATOM 672 N N . SER A 1 80 ? -19.331 2.765 14.623 1.00 95.75 80 SER A N 1
ATOM 673 C CA . SER A 1 80 ? -18.873 4.065 14.136 1.00 95.75 80 SER A CA 1
ATOM 674 C C . SER A 1 80 ? -17.437 3.980 13.604 1.00 95.75 80 SER A C 1
ATOM 676 O O . SER A 1 80 ? -16.672 3.046 13.890 1.00 95.75 80 SER A O 1
ATOM 678 N N . ARG A 1 81 ? -17.050 4.978 12.809 1.00 94.50 81 ARG A N 1
ATOM 679 C CA . ARG A 1 81 ? -15.676 5.099 12.317 1.00 94.50 81 ARG A CA 1
ATOM 680 C C . ARG A 1 81 ? -14.704 5.309 13.477 1.00 94.50 81 ARG A C 1
ATOM 682 O O . ARG A 1 81 ? -13.641 4.700 13.504 1.00 94.50 81 ARG A O 1
ATOM 689 N N . GLU A 1 82 ? -15.082 6.121 14.455 1.00 94.56 82 GLU A N 1
ATOM 690 C CA . GLU A 1 82 ? -14.264 6.466 15.616 1.00 94.56 82 GLU A CA 1
ATOM 691 C C . GLU A 1 82 ? -14.035 5.249 16.525 1.00 94.56 82 GLU A C 1
ATOM 693 O O . GLU A 1 82 ? -12.905 5.008 16.948 1.00 94.56 82 GLU A O 1
ATOM 698 N N . GLU A 1 83 ? -15.062 4.424 16.747 1.00 95.25 83 GLU A N 1
ATOM 699 C CA . GLU A 1 83 ? -14.916 3.126 17.424 1.00 95.25 83 GLU A CA 1
ATOM 700 C C . GLU A 1 83 ? -13.949 2.206 16.672 1.00 95.25 83 GLU A C 1
ATOM 702 O O . GLU A 1 83 ? -13.098 1.557 17.277 1.00 95.25 83 GLU A O 1
ATOM 707 N N . THR A 1 84 ? -14.045 2.165 15.341 1.00 95.00 84 THR A N 1
ATOM 708 C CA . THR A 1 84 ? -13.156 1.339 14.515 1.00 95.00 84 THR A CA 1
ATOM 709 C C . THR A 1 84 ? -11.704 1.817 14.613 1.00 95.00 84 THR A C 1
ATOM 711 O O . THR A 1 84 ? -10.808 0.989 14.753 1.00 95.00 84 THR A O 1
ATOM 714 N N . ILE A 1 85 ? -11.459 3.132 14.624 1.00 94.19 85 ILE A N 1
ATOM 715 C CA . ILE A 1 85 ? -10.121 3.707 14.845 1.00 94.19 85 ILE A CA 1
ATOM 716 C C . ILE A 1 85 ? -9.572 3.295 16.215 1.00 94.19 85 ILE A C 1
ATOM 718 O O . ILE A 1 85 ? -8.417 2.888 16.305 1.00 94.19 85 ILE A O 1
ATOM 722 N N . GLN A 1 86 ? -10.387 3.361 17.272 1.00 93.31 86 GLN A N 1
ATOM 723 C CA . GLN A 1 86 ? -9.960 2.964 18.618 1.00 93.31 86 GLN A CA 1
ATOM 724 C C . GLN A 1 86 ? -9.581 1.482 18.686 1.00 93.31 86 GLN A C 1
ATOM 726 O O . GLN A 1 86 ? -8.560 1.148 19.279 1.00 93.31 86 GLN A O 1
ATOM 731 N N . ILE A 1 87 ? -10.362 0.610 18.044 1.00 93.69 87 ILE A N 1
ATOM 732 C CA . ILE A 1 87 ? -10.056 -0.824 17.957 1.00 93.69 87 ILE A CA 1
ATOM 733 C C . ILE A 1 87 ? -8.750 -1.041 17.191 1.00 93.69 87 ILE A C 1
ATOM 735 O O . ILE A 1 87 ? -7.871 -1.748 17.669 1.00 93.69 87 ILE A O 1
ATOM 739 N N . LEU A 1 88 ? -8.575 -0.395 16.035 1.00 92.31 88 LEU A N 1
ATOM 740 C CA . LEU A 1 88 ? -7.338 -0.513 15.259 1.00 92.31 88 LEU A CA 1
ATOM 741 C C . LEU A 1 88 ? -6.117 -0.024 16.046 1.00 92.31 88 LEU A C 1
ATOM 743 O O . LEU A 1 88 ? -5.073 -0.658 15.979 1.00 92.31 88 LEU A O 1
ATOM 747 N N . ALA A 1 89 ? -6.245 1.057 16.816 1.00 91.25 89 ALA A N 1
ATOM 748 C CA . ALA A 1 89 ? -5.165 1.563 17.660 1.00 91.25 89 ALA A CA 1
ATOM 749 C C . ALA A 1 89 ? -4.806 0.614 18.820 1.00 91.25 89 ALA A C 1
ATOM 751 O O . ALA A 1 89 ? -3.684 0.662 19.315 1.00 91.25 89 ALA A O 1
ATOM 752 N N . GLN A 1 90 ? -5.743 -0.231 19.261 1.00 91.50 90 GLN A N 1
ATOM 753 C CA . GLN A 1 90 ? -5.493 -1.266 20.270 1.00 91.50 90 GLN A CA 1
ATOM 754 C C . GLN A 1 90 ? -4.841 -2.514 19.662 1.00 91.50 90 GLN A C 1
ATOM 756 O O . GLN A 1 90 ? -3.949 -3.090 20.276 1.00 91.50 90 GLN A O 1
ATOM 761 N N . GLU A 1 91 ? -5.271 -2.917 18.464 1.00 91.19 91 GLU A N 1
ATOM 762 C CA . GLU A 1 91 ? -4.797 -4.135 17.793 1.00 91.19 91 GLU A CA 1
ATOM 763 C C . GLU A 1 91 ? -3.446 -3.943 17.084 1.00 91.19 91 GLU A C 1
ATOM 765 O O . GLU A 1 91 ? -2.622 -4.853 17.047 1.00 91.19 91 GLU A O 1
ATOM 770 N N . LEU A 1 92 ? -3.190 -2.759 16.522 1.00 89.06 92 LEU A N 1
ATOM 771 C CA . LEU A 1 92 ? -1.960 -2.449 15.790 1.00 89.06 92 LEU A CA 1
ATOM 772 C C . LEU A 1 92 ? -0.911 -1.829 16.718 1.00 89.06 92 LEU A C 1
ATOM 774 O O . LEU A 1 92 ? -0.562 -0.658 16.585 1.00 89.06 92 LEU A O 1
ATOM 778 N N . THR A 1 93 ? -0.396 -2.621 17.658 1.00 82.94 93 THR A N 1
ATOM 779 C CA . THR A 1 93 ? 0.512 -2.145 18.720 1.00 82.94 93 THR A CA 1
ATOM 780 C C . THR A 1 93 ? 1.799 -1.499 18.207 1.00 82.94 93 THR A C 1
ATOM 782 O O . THR A 1 93 ? 2.320 -0.585 18.844 1.00 82.94 93 THR A O 1
ATOM 785 N N . ASP A 1 94 ? 2.294 -1.943 17.052 1.00 83.19 94 ASP A N 1
ATOM 786 C CA . ASP A 1 94 ? 3.529 -1.437 16.438 1.00 83.19 94 ASP A CA 1
ATOM 787 C C . ASP A 1 94 ? 3.286 -0.243 15.494 1.00 83.19 94 ASP A C 1
ATOM 789 O O . ASP A 1 94 ? 4.227 0.370 14.983 1.00 83.19 94 ASP A O 1
ATOM 793 N N . THR A 1 95 ? 2.019 0.129 15.271 1.00 84.00 95 THR A N 1
ATOM 794 C CA . THR A 1 95 ? 1.636 1.274 14.439 1.00 84.00 95 THR A CA 1
ATOM 795 C C . THR A 1 95 ? 1.328 2.488 15.322 1.00 84.00 95 THR A C 1
ATOM 797 O O . THR A 1 95 ? 0.434 2.427 16.167 1.00 84.00 95 THR A O 1
ATOM 800 N N . PRO A 1 96 ? 2.004 3.637 15.127 1.00 88.19 96 PRO A N 1
ATOM 801 C CA . PRO A 1 96 ? 1.690 4.847 15.878 1.00 88.19 96 PRO A CA 1
ATOM 802 C C . PRO A 1 96 ? 0.220 5.258 15.684 1.00 88.19 96 PRO A C 1
ATOM 804 O O . PRO A 1 96 ? -0.243 5.291 14.543 1.00 88.19 96 PRO A O 1
ATOM 807 N N . PRO A 1 97 ? -0.513 5.677 16.732 1.00 87.06 97 PRO A N 1
ATOM 808 C CA . PRO A 1 97 ? -1.907 6.104 16.582 1.00 87.06 97 PRO A CA 1
ATOM 809 C C . PRO A 1 97 ? -2.102 7.233 15.558 1.00 87.06 97 PRO A C 1
ATOM 811 O O . PRO A 1 97 ? -3.125 7.297 14.888 1.00 87.06 97 PRO A O 1
ATOM 814 N N . SER A 1 98 ? -1.094 8.094 15.376 1.00 89.81 98 SER A N 1
ATOM 815 C CA . SER A 1 98 ? -1.087 9.163 14.366 1.00 89.81 98 SER A CA 1
ATOM 816 C C . SER A 1 98 ? -1.081 8.663 12.915 1.00 89.81 98 SER A C 1
ATOM 818 O O . SER A 1 98 ? -1.322 9.448 11.999 1.00 89.81 98 SER A O 1
ATOM 820 N N . HIS A 1 99 ? -0.792 7.381 12.687 1.00 91.69 99 HIS A N 1
ATOM 821 C CA . HIS A 1 99 ? -0.831 6.751 11.369 1.00 91.69 99 HIS A CA 1
ATOM 822 C C . HIS A 1 99 ? -2.221 6.225 11.011 1.00 91.69 99 HIS A C 1
ATOM 824 O O . HIS A 1 99 ? -2.437 5.888 9.849 1.00 91.69 99 HIS A O 1
ATOM 830 N N . ILE A 1 100 ? -3.150 6.166 11.967 1.00 94.25 100 ILE A N 1
ATOM 831 C CA . ILE A 1 100 ? -4.525 5.714 11.757 1.00 94.25 100 ILE A CA 1
ATOM 832 C C . ILE A 1 100 ? -5.418 6.953 11.720 1.00 94.25 100 ILE A C 1
ATOM 834 O O . ILE A 1 100 ? -5.622 7.620 12.733 1.00 94.25 100 ILE A O 1
ATOM 838 N N . SER A 1 101 ? -5.951 7.285 10.548 1.00 94.75 101 SER A N 1
ATOM 839 C CA . SER A 1 101 ? -6.739 8.504 10.357 1.00 94.75 101 SER A CA 1
ATOM 840 C C . SER A 1 101 ? -7.969 8.263 9.485 1.00 94.75 101 SER A C 1
ATOM 842 O O . SER A 1 101 ? -7.915 7.440 8.569 1.00 94.75 101 SER A O 1
ATOM 844 N N . PRO A 1 102 ? -9.078 8.989 9.703 1.00 96.31 102 PRO A N 1
ATOM 845 C CA . PRO A 1 102 ? -10.196 8.961 8.768 1.00 96.31 102 PRO A CA 1
ATOM 846 C C . PRO A 1 102 ? -9.770 9.523 7.404 1.00 96.31 102 PRO A C 1
ATOM 848 O O . PRO A 1 102 ? -8.933 10.424 7.322 1.00 96.31 102 PRO A O 1
ATOM 851 N N . SER A 1 103 ? -10.359 9.005 6.329 1.00 94.56 103 SER A N 1
ATOM 852 C CA . SER A 1 103 ? -10.226 9.607 5.003 1.00 94.56 103 SER A CA 1
ATOM 853 C C . SER A 1 103 ? -10.898 10.987 4.984 1.00 94.56 103 SER A C 1
ATOM 855 O O . SER A 1 103 ? -12.024 11.114 5.467 1.00 94.56 103 SER A O 1
ATOM 857 N N . PRO A 1 104 ? -10.276 12.017 4.381 1.00 94.44 104 PRO A N 1
ATOM 858 C CA . PRO A 1 104 ? -10.911 13.326 4.218 1.00 94.44 104 PRO A CA 1
ATOM 859 C C . PRO A 1 104 ? -11.997 13.337 3.130 1.00 94.44 104 PRO A C 1
ATOM 861 O O . PRO A 1 104 ? -12.736 14.310 3.023 1.00 94.44 104 PRO A O 1
ATOM 864 N N . TYR A 1 105 ? -12.078 12.285 2.308 1.00 95.44 105 TYR A N 1
ATOM 865 C CA . TYR A 1 105 ? -12.980 12.217 1.153 1.00 95.44 105 TYR A CA 1
ATOM 866 C C . TYR A 1 105 ? -14.138 11.233 1.329 1.00 95.44 105 TYR A C 1
ATOM 868 O O . TYR A 1 105 ? -15.124 11.327 0.604 1.00 95.44 105 TYR A O 1
ATOM 876 N N . PHE A 1 106 ? -14.009 10.271 2.246 1.00 95.44 106 PHE A N 1
ATOM 877 C CA . PHE A 1 106 ? -14.962 9.173 2.394 1.00 95.44 106 PHE A CA 1
ATOM 878 C C . PHE A 1 106 ? -15.266 8.932 3.870 1.00 95.44 106 PHE A C 1
ATOM 880 O O . PHE A 1 106 ? -14.367 8.631 4.659 1.00 95.44 106 PHE A O 1
ATOM 887 N N . ASP A 1 107 ? -16.543 9.034 4.231 1.00 93.12 107 ASP A N 1
ATOM 888 C CA . ASP A 1 107 ? -16.982 8.953 5.625 1.00 93.12 107 ASP A CA 1
ATOM 889 C C . ASP A 1 107 ? -16.838 7.557 6.231 1.00 93.12 107 ASP A C 1
ATOM 891 O O . ASP A 1 107 ? -16.702 7.416 7.443 1.00 93.12 107 ASP A O 1
ATOM 895 N N . ASP A 1 108 ? -16.805 6.526 5.395 1.00 95.94 108 ASP A N 1
ATOM 896 C CA . ASP A 1 108 ? -16.668 5.130 5.784 1.00 95.94 108 ASP A CA 1
ATOM 897 C C . ASP A 1 108 ? -15.244 4.589 5.605 1.00 95.94 108 ASP A C 1
ATOM 899 O O . ASP A 1 108 ? -15.030 3.401 5.808 1.00 95.94 108 ASP A O 1
ATOM 903 N N . VAL A 1 109 ? -14.245 5.405 5.255 1.00 96.31 109 VAL A N 1
ATOM 904 C CA . VAL A 1 109 ? -12.875 4.914 5.022 1.00 96.31 109 VAL A CA 1
ATOM 905 C C . VAL A 1 109 ? -11.914 5.389 6.105 1.00 96.31 109 VAL A C 1
ATOM 907 O O . VAL A 1 109 ? -11.851 6.573 6.438 1.00 96.31 109 VAL A O 1
ATOM 910 N N . ILE A 1 110 ? -11.107 4.457 6.609 1.00 95.56 110 ILE A N 1
ATOM 911 C CA . ILE A 1 110 ? -9.941 4.711 7.458 1.00 95.56 110 ILE A CA 1
ATOM 912 C C . ILE A 1 110 ? -8.682 4.432 6.640 1.00 95.56 110 ILE A C 1
ATOM 914 O O . ILE A 1 110 ? -8.614 3.464 5.880 1.00 95.56 110 ILE A O 1
ATOM 918 N N . GLN A 1 111 ? -7.680 5.285 6.802 1.00 95.00 111 GLN A N 1
ATOM 919 C CA . GLN A 1 111 ? -6.350 5.132 6.234 1.00 95.00 111 GLN A CA 1
ATOM 920 C C . GLN A 1 111 ? -5.370 4.762 7.345 1.00 95.00 111 GLN A C 1
ATOM 922 O O . GLN A 1 111 ? -5.344 5.406 8.393 1.00 95.00 111 GLN A O 1
ATOM 927 N N . VAL A 1 112 ? -4.558 3.738 7.099 1.00 92.88 112 VAL A N 1
ATOM 928 C CA . VAL A 1 112 ? -3.456 3.327 7.969 1.00 92.88 112 VAL A CA 1
ATOM 929 C C . VAL A 1 112 ? -2.158 3.524 7.202 1.00 92.88 112 VAL A C 1
ATOM 931 O O . VAL A 1 112 ? -1.914 2.848 6.200 1.00 92.88 112 VAL A O 1
ATOM 934 N N . ARG A 1 113 ? -1.344 4.488 7.631 1.00 90.62 113 ARG A N 1
ATOM 935 C CA . ARG A 1 113 ? -0.071 4.810 6.981 1.00 90.62 113 ARG A CA 1
ATOM 936 C C . ARG A 1 113 ? 0.971 3.738 7.246 1.00 90.62 113 ARG A C 1
ATOM 938 O O . ARG A 1 113 ? 1.149 3.300 8.381 1.00 90.62 113 ARG A O 1
ATOM 945 N N . ALA A 1 114 ? 1.702 3.400 6.194 1.00 86.19 114 ALA A N 1
ATOM 946 C CA . ALA A 1 114 ? 2.760 2.416 6.240 1.00 86.19 114 ALA A CA 1
ATOM 947 C C . ALA A 1 114 ? 3.906 2.813 7.185 1.00 86.19 114 ALA A C 1
ATOM 949 O O . ALA A 1 114 ? 4.298 3.981 7.223 1.00 86.19 114 ALA A O 1
ATOM 950 N N . VAL A 1 115 ? 4.479 1.848 7.914 1.00 82.62 115 VAL A N 1
ATOM 951 C CA . VAL A 1 115 ? 5.675 2.061 8.747 1.00 82.62 115 VAL A CA 1
ATOM 952 C C . VAL A 1 115 ? 6.904 1.464 8.055 1.00 82.62 115 VAL A C 1
ATOM 954 O O . VAL A 1 115 ? 7.191 0.274 8.181 1.00 82.62 115 VAL A O 1
ATOM 957 N N . GLY A 1 116 ? 7.661 2.288 7.327 1.00 77.00 116 GLY A N 1
ATOM 958 C CA . GLY A 1 116 ? 8.890 1.858 6.657 1.00 77.00 116 GLY A CA 1
ATOM 959 C C . GLY A 1 116 ? 9.375 2.835 5.579 1.00 77.00 116 GLY A C 1
ATOM 960 O O . GLY A 1 116 ? 8.811 3.922 5.451 1.00 77.00 116 GLY A O 1
ATOM 961 N N . PRO A 1 117 ? 10.402 2.459 4.792 1.00 75.62 117 PRO A N 1
ATOM 962 C CA . PRO A 1 117 ? 11.152 1.197 4.847 1.00 75.62 117 PRO A CA 1
ATOM 963 C C . PRO A 1 117 ? 11.978 1.057 6.136 1.00 75.62 117 PRO A C 1
ATOM 965 O O . PRO A 1 117 ? 12.500 2.038 6.658 1.00 75.62 117 PRO A O 1
ATOM 968 N N . ARG A 1 118 ? 12.085 -0.166 6.668 1.00 79.00 118 ARG A N 1
ATOM 969 C CA . ARG A 1 118 ? 12.878 -0.467 7.873 1.00 79.00 118 ARG A CA 1
ATOM 970 C C . ARG A 1 118 ? 14.249 -1.008 7.478 1.00 79.00 118 ARG A C 1
ATOM 972 O O . ARG A 1 118 ? 14.353 -1.797 6.541 1.00 79.00 118 ARG A O 1
ATOM 979 N N . GLU A 1 119 ? 15.291 -0.637 8.217 1.00 78.31 119 GLU A N 1
ATOM 980 C CA . GLU A 1 119 ? 16.601 -1.270 8.060 1.00 78.31 119 GLU A CA 1
ATOM 981 C C . GLU A 1 119 ? 16.539 -2.721 8.553 1.00 78.31 119 GLU A C 1
ATOM 983 O O . GLU A 1 119 ? 16.436 -2.992 9.751 1.00 78.31 119 GLU A O 1
ATOM 988 N N . VAL A 1 120 ? 16.600 -3.675 7.623 1.00 77.25 120 VAL A N 1
ATOM 989 C CA . VAL A 1 120 ? 16.634 -5.105 7.945 1.00 77.25 120 VAL A CA 1
ATOM 990 C C . VAL A 1 120 ? 18.084 -5.571 7.954 1.00 77.25 120 VAL A C 1
ATOM 992 O O . VAL A 1 120 ? 18.762 -5.557 6.926 1.00 77.25 120 VAL A O 1
ATOM 995 N N . LYS A 1 121 ? 18.572 -6.015 9.116 1.00 80.69 121 LYS A N 1
ATOM 996 C CA . LYS A 1 121 ? 19.893 -6.649 9.201 1.00 80.69 121 LYS A CA 1
ATOM 997 C C . LYS A 1 121 ? 19.852 -7.999 8.476 1.00 80.69 121 LYS A C 1
ATOM 999 O O . LYS A 1 121 ? 18.925 -8.774 8.721 1.00 80.69 121 LYS A O 1
ATOM 1004 N N . PRO A 1 122 ? 20.840 -8.315 7.623 1.00 75.94 122 PRO A N 1
ATOM 1005 C CA . PRO A 1 122 ? 20.873 -9.596 6.933 1.00 75.94 122 PRO A CA 1
ATOM 1006 C C . PRO A 1 122 ? 20.932 -10.740 7.951 1.00 75.94 122 PRO A C 1
ATOM 1008 O O . PRO A 1 122 ? 21.823 -10.799 8.800 1.00 75.94 122 PRO A O 1
ATOM 1011 N N . ALA A 1 123 ? 19.947 -11.634 7.883 1.00 78.19 123 ALA A N 1
ATOM 1012 C CA . ALA A 1 123 ? 19.873 -12.803 8.745 1.00 78.19 123 ALA A CA 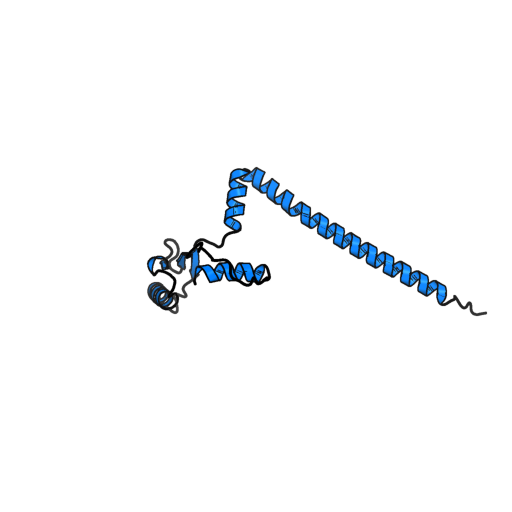1
ATOM 1013 C C . ALA A 1 123 ? 20.900 -13.864 8.321 1.00 78.19 123 ALA A C 1
ATOM 1015 O O . ALA A 1 123 ? 21.275 -13.969 7.155 1.00 78.19 123 ALA A O 1
ATOM 1016 N N . HIS A 1 124 ? 21.299 -14.725 9.259 1.00 77.19 124 HIS A N 1
ATOM 1017 C CA . HIS A 1 124 ? 22.216 -15.841 8.990 1.00 77.19 124 HIS A CA 1
ATOM 1018 C C . HIS A 1 124 ? 21.652 -16.902 8.022 1.00 77.19 124 HIS A C 1
ATOM 1020 O O . HIS A 1 124 ? 22.393 -17.773 7.573 1.00 77.19 124 HIS A O 1
ATOM 1026 N N . LYS A 1 125 ? 20.346 -16.862 7.720 1.00 84.25 125 LYS A N 1
ATOM 1027 C CA . LYS A 1 125 ? 19.660 -17.769 6.791 1.00 84.25 125 LYS A CA 1
ATOM 1028 C C . LYS A 1 125 ? 18.716 -16.975 5.892 1.00 84.25 125 LYS A C 1
ATOM 1030 O O . LYS A 1 125 ? 18.003 -16.102 6.380 1.00 84.25 125 LYS A O 1
ATOM 1035 N N . ALA A 1 126 ? 18.693 -17.324 4.609 1.00 83.31 126 ALA A N 1
ATOM 1036 C CA . ALA A 1 126 ? 17.768 -16.777 3.624 1.00 83.31 126 ALA A CA 1
ATOM 1037 C C . ALA A 1 126 ? 16.698 -17.817 3.266 1.00 83.31 126 ALA A C 1
ATOM 1039 O O . ALA A 1 126 ? 16.996 -19.009 3.166 1.00 83.31 126 ALA A O 1
ATOM 1040 N N . TYR A 1 127 ? 15.469 -17.353 3.053 1.00 85.75 127 TYR A N 1
ATOM 1041 C CA . TYR A 1 127 ? 14.351 -18.167 2.584 1.00 85.75 127 TYR A CA 1
ATOM 1042 C C . TYR A 1 127 ? 13.900 -17.647 1.224 1.00 85.75 127 TYR A C 1
ATOM 1044 O O . TYR A 1 127 ? 13.812 -16.438 1.017 1.00 85.75 127 TYR A O 1
ATOM 1052 N N . LEU A 1 128 ? 13.620 -18.564 0.302 1.00 88.56 128 LEU A N 1
ATOM 1053 C CA . LEU A 1 128 ? 13.024 -18.244 -0.989 1.00 88.56 128 LEU A CA 1
ATOM 1054 C C . LEU A 1 128 ? 11.522 -18.486 -0.892 1.00 88.56 128 LEU A C 1
ATOM 1056 O O . LEU A 1 128 ? 11.093 -19.572 -0.500 1.00 88.56 128 LEU A O 1
ATOM 1060 N N . ILE A 1 129 ? 10.744 -17.469 -1.242 1.00 89.94 129 ILE A N 1
ATOM 1061 C CA . ILE A 1 129 ? 9.283 -17.512 -1.258 1.00 89.94 129 ILE A CA 1
ATOM 1062 C C . ILE A 1 129 ? 8.776 -17.236 -2.670 1.00 89.94 129 ILE A C 1
ATOM 1064 O O . ILE A 1 129 ? 9.455 -16.593 -3.470 1.00 89.94 129 ILE A O 1
ATOM 1068 N N . ASP A 1 130 ? 7.583 -17.745 -2.973 1.00 93.56 130 ASP A N 1
ATOM 1069 C CA . ASP A 1 130 ? 6.892 -17.440 -4.226 1.00 93.56 130 ASP A CA 1
ATOM 1070 C C . ASP A 1 130 ? 6.603 -15.936 -4.338 1.00 93.56 130 ASP A C 1
ATOM 1072 O O . ASP A 1 130 ? 6.369 -15.271 -3.327 1.00 93.56 130 ASP A O 1
ATOM 1076 N N . THR A 1 131 ? 6.572 -15.410 -5.564 1.00 87.56 131 THR A N 1
ATOM 1077 C CA . THR A 1 131 ? 6.319 -13.989 -5.837 1.00 87.56 131 THR A CA 1
ATOM 1078 C C . THR A 1 131 ? 5.054 -13.482 -5.145 1.00 87.56 131 THR A C 1
ATOM 1080 O O . THR A 1 131 ? 5.110 -12.462 -4.463 1.00 87.56 131 THR A O 1
ATOM 1083 N N . ARG A 1 132 ? 3.941 -14.227 -5.207 1.00 88.31 132 ARG A N 1
ATOM 1084 C CA . ARG A 1 132 ? 2.675 -13.806 -4.577 1.00 88.31 132 ARG A CA 1
ATOM 1085 C C . ARG A 1 132 ? 2.761 -13.787 -3.058 1.00 88.31 132 ARG A C 1
ATOM 1087 O O . ARG A 1 132 ? 2.131 -12.966 -2.397 1.00 88.31 132 ARG A O 1
ATOM 1094 N N . CYS A 1 133 ? 3.533 -14.714 -2.496 1.00 88.25 133 CYS A N 1
ATOM 1095 C CA . CYS A 1 133 ? 3.797 -14.741 -1.065 1.00 88.25 133 CYS A CA 1
ATOM 1096 C C . CYS A 1 133 ? 4.654 -13.537 -0.658 1.00 88.25 133 CYS A C 1
ATOM 1098 O O . CYS A 1 133 ? 4.344 -12.894 0.339 1.00 88.25 133 CYS A O 1
ATOM 1100 N N . GLY A 1 134 ? 5.662 -13.180 -1.459 1.00 87.44 134 GLY A N 1
ATOM 1101 C CA . GLY A 1 134 ? 6.482 -11.987 -1.245 1.00 87.44 134 GLY A CA 1
ATOM 1102 C C . GLY A 1 134 ? 5.679 -10.690 -1.272 1.00 87.44 134 GLY A C 1
ATOM 1103 O O . GLY A 1 134 ? 5.819 -9.877 -0.362 1.00 87.44 134 GLY A O 1
ATOM 1104 N N . GLU A 1 135 ? 4.790 -10.533 -2.251 1.00 86.12 135 GLU A N 1
ATOM 1105 C CA . GLU A 1 135 ? 3.880 -9.384 -2.355 1.00 86.12 135 GLU A CA 1
ATOM 1106 C C . GLU A 1 135 ? 2.963 -9.275 -1.124 1.00 86.12 135 GLU A C 1
ATOM 1108 O O . GLU A 1 135 ? 2.838 -8.208 -0.521 1.00 86.12 135 GLU A O 1
ATOM 1113 N N . ALA A 1 136 ? 2.370 -10.392 -0.687 1.00 84.94 136 ALA A N 1
ATOM 1114 C CA . ALA A 1 136 ? 1.535 -10.423 0.513 1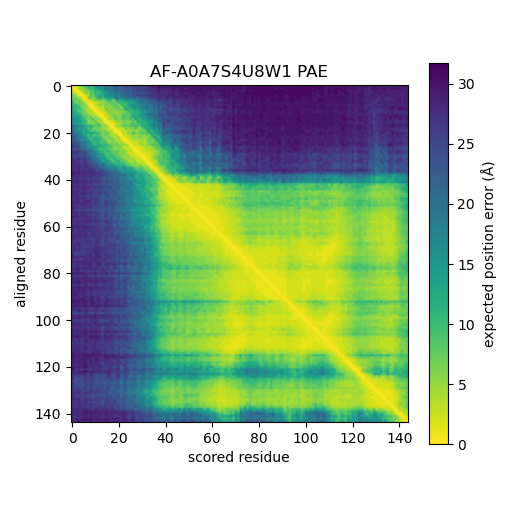.00 84.94 136 ALA A CA 1
ATOM 1115 C C . ALA A 1 136 ? 2.335 -10.100 1.789 1.00 84.94 136 ALA A C 1
ATOM 1117 O O . ALA A 1 136 ? 1.860 -9.356 2.648 1.00 84.94 136 ALA A O 1
ATOM 1118 N N . CYS A 1 137 ? 3.563 -10.616 1.907 1.00 82.62 137 CYS A N 1
ATOM 1119 C CA . CYS A 1 137 ? 4.459 -10.297 3.015 1.00 82.62 137 CYS A CA 1
ATOM 1120 C C . CYS A 1 137 ? 4.823 -8.811 3.038 1.00 82.62 137 CYS A C 1
ATOM 1122 O O . CYS A 1 137 ? 4.825 -8.223 4.114 1.00 82.62 137 CYS A O 1
ATOM 1124 N N . GLN A 1 138 ? 5.085 -8.184 1.888 1.00 78.00 138 GLN A N 1
ATOM 1125 C CA . GLN A 1 138 ? 5.340 -6.742 1.822 1.00 78.00 138 GLN A CA 1
ATOM 1126 C C . GLN A 1 138 ? 4.142 -5.927 2.312 1.00 78.00 138 GLN A C 1
ATOM 1128 O O . GLN A 1 138 ? 4.332 -4.970 3.054 1.00 78.00 138 GLN A O 1
ATOM 1133 N N . LEU A 1 139 ? 2.916 -6.330 1.969 1.00 67.44 139 LEU A N 1
ATOM 1134 C CA . LEU A 1 139 ? 1.701 -5.674 2.458 1.00 67.44 139 LEU A CA 1
ATOM 1135 C C . LEU A 1 139 ? 1.499 -5.841 3.974 1.00 67.44 139 LEU A C 1
ATOM 1137 O O . LEU A 1 139 ? 0.981 -4.937 4.620 1.00 67.44 139 LEU A O 1
ATOM 1141 N N . PHE A 1 140 ? 1.907 -6.978 4.543 1.00 59.19 140 PHE A N 1
ATOM 1142 C CA . PHE A 1 140 ? 1.733 -7.298 5.965 1.00 59.19 140 PHE A CA 1
ATOM 1143 C C . PHE A 1 140 ? 2.832 -6.702 6.863 1.00 59.19 140 PHE A C 1
ATOM 1145 O O . PHE A 1 140 ? 2.539 -6.178 7.933 1.00 59.19 140 PHE A O 1
ATOM 1152 N N . LEU A 1 141 ? 4.089 -6.708 6.405 1.00 55.62 141 LEU A N 1
ATOM 1153 C CA . LEU A 1 141 ? 5.250 -6.142 7.115 1.00 55.62 141 LEU A CA 1
ATOM 1154 C C . LEU A 1 141 ? 5.214 -4.614 7.230 1.00 55.62 141 LEU A C 1
ATOM 1156 O O . LEU A 1 141 ? 5.997 -4.021 7.959 1.00 55.62 141 LEU A O 1
ATOM 1160 N N . VAL A 1 142 ? 4.307 -3.968 6.506 1.00 54.94 142 VAL A N 1
ATOM 1161 C CA . VAL A 1 142 ? 4.027 -2.542 6.647 1.00 54.94 142 VAL A CA 1
ATOM 1162 C C . VAL A 1 142 ? 3.302 -2.220 7.968 1.00 54.94 142 VAL A C 1
ATOM 1164 O O . VAL A 1 142 ? 3.391 -1.086 8.445 1.00 54.94 142 VAL A O 1
ATOM 1167 N N . PHE A 1 143 ? 2.618 -3.204 8.562 1.00 47.38 143 PHE A N 1
ATOM 1168 C CA . PHE A 1 143 ? 1.828 -3.055 9.790 1.00 47.38 143 PHE A CA 1
ATOM 1169 C C . PHE A 1 143 ? 2.490 -3.626 11.054 1.00 47.38 143 PHE A C 1
ATOM 1171 O O . PHE A 1 143 ? 2.032 -3.311 12.152 1.00 47.38 143 PHE A O 1
ATOM 1178 N N . LEU A 1 144 ? 3.530 -4.457 10.900 1.00 41.22 144 LEU A N 1
ATOM 1179 C CA . LEU A 1 144 ? 4.343 -5.033 11.981 1.00 41.22 144 LEU A CA 1
ATOM 1180 C C . LEU A 1 144 ? 5.663 -4.291 12.091 1.00 41.22 144 LEU A C 1
ATOM 1182 O O . LEU A 1 144 ? 5.994 -3.724 13.153 1.00 41.22 144 LEU A O 1
#

Sequence (144 aa):
QVLLCSTFEMRKAFTEKDKEGQRKESDQLRERKRRKFDVQEDVDKFFCDFYGEKEWNNIKECMCLPPLSSTLRCDLQKRSREETIQILAQELTDTPPSHISPSPYFDDVIQVRAVGPREVKPAHKAYLIDTRCGEACQLFLVFL

Nearest PDB structures (foldseek):
  7boz-assembly1_r  TM=2.786E-01  e=6.498E+00  Escherichia phage T7